Protein AF-Q6AIH4-F1 (afdb_monomer_lite)

Radius of gyration: 26.21 Å; chains: 1; bounding box: 29×84×71 Å

Secondary structure (DSSP, 8-state):
---------------HHHHHHHTHHHHHHHHHTT--HHHHHHHHHHTTS--S-HHHHHHHHHTTT-S-TT------------------------------PPPP-----------

Organism: Desulfotalea psychrophila (strain LSv54 / DSM 12343) (NCBI:txid177439)

pLDDT: mean 71.52, std 20.14, range [38.88, 96.38]

Sequence (115 aa):
MPIKVKNSKLKPRGTCRIELMAVKEEVFNLIEIGYSKKAIHEYLTEQKQISMSFTSFVTLIRNVDSPNPFSRKKKATKTTTKKDVATDSKNEGPIICSIPRKSTMQHSNTAYSND

F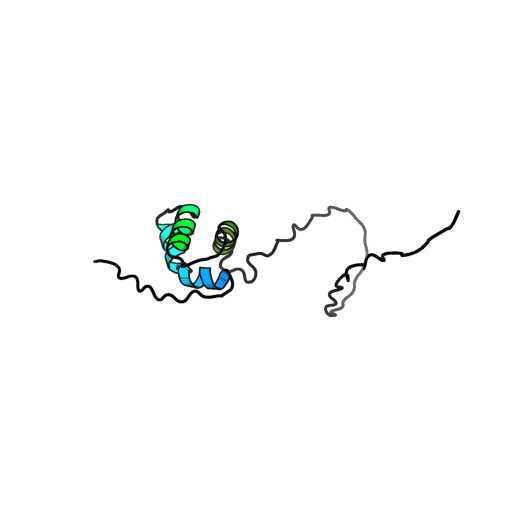oldseek 3Di:
DDDPPPPPPDLPPDPQLVLCVVCVVVLVVCVVVPDDLVVVVVVCVVSVSGDDDSVSSVLCVVQVVPPCSPDDPPPPPPPPDDDDDDDDDDDDDDDDPPDPDDDDPDDDDDDDDDD

Structure (mmCIF, N/CA/C/O backbone):
data_AF-Q6AIH4-F1
#
_entry.id   AF-Q6AIH4-F1
#
loop_
_atom_site.group_PDB
_atom_site.id
_atom_site.type_symbol
_atom_site.label_atom_id
_atom_site.label_alt_id
_atom_site.label_comp_id
_atom_site.label_asym_id
_atom_site.label_entity_id
_atom_site.label_seq_id
_atom_site.pdbx_PDB_ins_code
_atom_site.Cartn_x
_atom_site.Cartn_y
_atom_site.Cartn_z
_atom_site.occupancy
_atom_site.B_iso_or_equiv
_atom_site.auth_seq_id
_atom_site.auth_comp_id
_atom_site.auth_asym_id
_atom_site.auth_atom_id
_atom_site.pdbx_PDB_model_num
ATOM 1 N N . MET A 1 1 ? -0.865 -18.231 21.427 1.00 38.88 1 MET A N 1
ATOM 2 C CA . MET A 1 1 ? 0.532 -17.748 21.356 1.00 38.88 1 MET A CA 1
ATOM 3 C C . MET A 1 1 ? 0.517 -16.292 20.908 1.00 38.88 1 MET A C 1
ATOM 5 O O . MET A 1 1 ? -0.065 -16.040 19.861 1.00 38.88 1 MET A O 1
ATOM 9 N N . PRO A 1 2 ? 1.049 -15.327 21.677 1.00 46.03 2 PRO A N 1
ATOM 10 C CA . PRO A 1 2 ? 1.048 -13.929 21.255 1.00 46.03 2 PRO A CA 1
ATOM 11 C C . PRO A 1 2 ? 2.136 -13.687 20.201 1.00 46.03 2 PRO A C 1
ATOM 13 O O . PRO A 1 2 ? 3.313 -13.975 20.427 1.00 46.03 2 PRO A O 1
ATOM 16 N N . ILE A 1 3 ? 1.73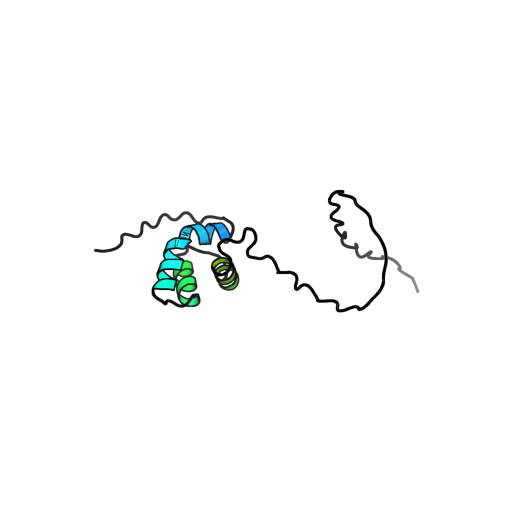2 -13.160 19.046 1.00 47.47 3 ILE A N 1
ATOM 17 C CA . ILE A 1 3 ? 2.630 -12.748 17.964 1.00 47.47 3 ILE A CA 1
ATOM 18 C C . ILE A 1 3 ? 3.421 -11.536 18.466 1.00 47.47 3 ILE A C 1
ATOM 20 O O . ILE A 1 3 ? 2.889 -10.442 18.646 1.00 47.47 3 ILE A O 1
ATOM 24 N N . LYS A 1 4 ? 4.704 -11.751 18.759 1.00 47.09 4 LYS A N 1
ATOM 25 C CA . LYS A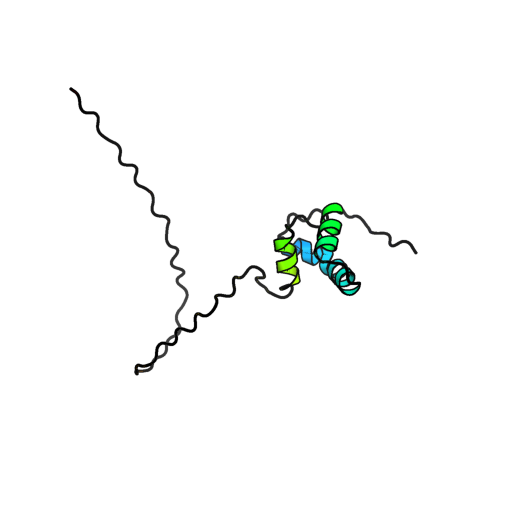 1 4 ? 5.621 -10.722 19.253 1.00 47.09 4 LYS A CA 1
ATOM 26 C C . LYS A 1 4 ? 6.095 -9.887 18.059 1.00 47.09 4 LYS A C 1
ATOM 28 O O . LYS A 1 4 ? 7.118 -10.197 17.450 1.00 47.09 4 LYS A O 1
ATOM 33 N N . VAL A 1 5 ? 5.326 -8.860 17.696 1.00 54.34 5 VAL A N 1
ATOM 34 C CA . VAL A 1 5 ? 5.677 -7.931 16.611 1.00 54.34 5 VAL A CA 1
ATOM 35 C C . VAL A 1 5 ? 6.891 -7.111 17.054 1.00 54.34 5 VAL A C 1
ATOM 37 O O . VAL A 1 5 ? 6.825 -6.294 17.974 1.00 54.34 5 VAL A O 1
ATOM 40 N N . LYS A 1 6 ? 8.050 -7.389 16.450 1.00 51.66 6 LYS A N 1
ATOM 41 C CA . LYS A 1 6 ? 9.293 -6.654 16.698 1.00 51.66 6 LYS A CA 1
ATOM 42 C C . LYS A 1 6 ? 9.171 -5.280 16.037 1.00 51.66 6 LYS A C 1
ATOM 44 O O . LYS A 1 6 ? 9.433 -5.133 14.851 1.00 51.66 6 LYS A O 1
ATOM 49 N N . ASN A 1 7 ? 8.787 -4.273 16.818 1.00 57.06 7 ASN A N 1
ATOM 50 C CA . ASN A 1 7 ? 8.777 -2.872 16.399 1.00 57.06 7 ASN A CA 1
ATOM 51 C C . ASN A 1 7 ? 10.211 -2.339 16.232 1.00 57.06 7 ASN A C 1
ATOM 53 O O . ASN A 1 7 ? 10.719 -1.603 17.081 1.00 57.06 7 ASN A O 1
ATOM 57 N N . SER A 1 8 ? 10.877 -2.680 15.130 1.00 52.28 8 SER A N 1
ATOM 58 C CA . SER A 1 8 ? 12.066 -1.958 14.676 1.00 52.28 8 SER A CA 1
ATOM 59 C C . SER A 1 8 ? 11.623 -0.684 13.953 1.00 52.28 8 SER A C 1
ATOM 61 O O . SER A 1 8 ? 11.324 -0.698 12.760 1.00 52.28 8 SER A O 1
ATOM 63 N N . LYS A 1 9 ? 11.562 0.427 14.700 1.00 58.41 9 LYS A N 1
ATOM 64 C CA . LYS A 1 9 ? 11.381 1.796 14.187 1.00 58.41 9 LYS A CA 1
ATOM 65 C C . LYS A 1 9 ? 12.552 2.186 13.276 1.00 58.41 9 LYS A C 1
ATOM 67 O O . LYS A 1 9 ? 13.470 2.882 13.698 1.00 58.41 9 LYS A O 1
ATOM 72 N N . LEU A 1 10 ? 12.502 1.797 12.013 1.00 49.56 10 LEU A N 1
ATOM 73 C CA . LEU A 1 10 ? 13.254 2.446 10.947 1.00 49.56 10 LEU A CA 1
ATOM 74 C C . LEU A 1 10 ? 12.218 2.957 9.966 1.00 49.56 10 LEU A C 1
ATOM 76 O O . LEU A 1 10 ? 11.686 2.191 9.178 1.00 49.56 10 LEU A O 1
ATOM 80 N N . LYS A 1 11 ? 11.894 4.251 10.070 1.00 54.03 11 LYS A N 1
ATOM 81 C CA . LYS A 1 11 ? 11.069 4.954 9.088 1.00 54.03 11 LYS A CA 1
ATOM 82 C C . LYS A 1 11 ? 11.884 4.962 7.794 1.00 54.03 11 LYS A C 1
ATOM 84 O O . LYS A 1 11 ? 12.838 5.745 7.726 1.00 54.03 11 LYS A O 1
ATOM 89 N N . PRO A 1 12 ? 11.597 4.117 6.790 1.00 52.94 12 PRO A N 1
ATOM 90 C CA . PRO A 1 12 ? 12.323 4.217 5.547 1.00 52.94 12 PRO A CA 1
ATOM 91 C C . PRO A 1 12 ? 11.861 5.548 4.961 1.00 52.94 12 PRO A C 1
ATOM 93 O O . PRO A 1 12 ? 10.699 5.690 4.595 1.00 52.94 12 PRO A O 1
ATOM 96 N N . ARG A 1 13 ? 12.740 6.553 4.860 1.00 54.50 13 ARG A N 1
ATOM 97 C CA . ARG A 1 13 ? 12.505 7.699 3.959 1.00 54.50 13 ARG A CA 1
ATOM 98 C C . ARG A 1 13 ? 12.663 7.233 2.503 1.00 54.50 13 ARG A C 1
ATOM 100 O O . ARG A 1 13 ? 13.413 7.814 1.727 1.00 54.50 13 ARG A O 1
ATOM 107 N N . GLY A 1 14 ? 12.033 6.108 2.180 1.00 63.19 14 GLY A N 1
ATOM 108 C CA . GLY A 1 14 ? 12.033 5.476 0.879 1.00 63.19 14 GLY A CA 1
ATOM 109 C C . GLY A 1 14 ? 10.850 5.964 0.060 1.00 63.19 14 GLY A C 1
ATOM 110 O O . GLY A 1 14 ? 9.936 6.622 0.553 1.00 63.19 14 GLY A O 1
ATOM 111 N N . THR A 1 15 ? 10.859 5.633 -1.223 1.00 82.12 15 THR A N 1
ATOM 112 C CA . THR A 1 15 ? 9.688 5.837 -2.073 1.00 82.12 15 THR A CA 1
ATOM 113 C C . THR A 1 15 ? 8.511 5.004 -1.550 1.00 82.12 15 THR A C 1
ATOM 115 O O . THR A 1 15 ? 8.705 3.963 -0.924 1.00 82.12 15 THR A O 1
ATOM 118 N N . CYS A 1 16 ? 7.274 5.413 -1.849 1.00 87.12 16 CYS A N 1
ATOM 119 C CA . CYS A 1 16 ? 6.056 4.676 -1.472 1.00 87.12 16 CYS A CA 1
ATOM 120 C C . CYS A 1 16 ? 6.085 3.184 -1.871 1.00 87.12 16 CYS A C 1
ATOM 122 O O . CYS A 1 16 ? 5.482 2.346 -1.211 1.00 87.12 16 CYS A O 1
ATOM 124 N N . ARG A 1 17 ? 6.836 2.820 -2.917 1.00 85.94 17 ARG A N 1
ATOM 125 C CA . ARG A 1 17 ? 7.067 1.422 -3.295 1.00 85.94 17 ARG A CA 1
ATOM 126 C C . ARG A 1 17 ? 7.838 0.646 -2.224 1.00 85.94 17 ARG A C 1
ATOM 128 O O . ARG A 1 17 ? 7.470 -0.484 -1.934 1.00 85.94 17 ARG A O 1
ATOM 135 N N . ILE A 1 18 ? 8.889 1.236 -1.657 1.00 88.12 18 ILE A N 1
ATOM 136 C CA . ILE A 1 18 ? 9.718 0.602 -0.621 1.00 88.12 18 ILE A CA 1
ATOM 137 C C . ILE A 1 18 ? 8.884 0.370 0.638 1.00 88.12 18 ILE A C 1
ATOM 139 O O . ILE A 1 18 ? 8.914 -0.728 1.186 1.00 88.12 18 ILE A O 1
ATOM 143 N N . GLU A 1 19 ? 8.091 1.367 1.045 1.00 89.25 19 GLU A N 1
ATOM 144 C CA . GLU A 1 19 ? 7.161 1.227 2.171 1.00 89.25 19 GLU A CA 1
ATOM 145 C C . GLU A 1 19 ? 6.186 0.060 1.953 1.00 89.25 19 GLU A C 1
ATOM 147 O O . GLU A 1 19 ? 6.038 -0.771 2.841 1.00 89.25 19 GLU A O 1
ATOM 152 N N . LEU A 1 20 ? 5.579 -0.070 0.762 1.00 89.44 20 LEU A N 1
ATOM 153 C CA . LEU A 1 20 ? 4.679 -1.196 0.485 1.00 89.44 20 LEU A CA 1
ATOM 154 C C . LEU A 1 20 ? 5.410 -2.545 0.471 1.00 89.44 20 LEU A C 1
ATOM 156 O O . LEU A 1 20 ? 4.852 -3.535 0.930 1.00 89.44 20 LEU A O 1
ATOM 160 N N . MET A 1 21 ? 6.634 -2.609 -0.059 1.00 90.06 21 MET A N 1
ATOM 161 C CA . MET A 1 21 ? 7.412 -3.854 -0.074 1.00 90.06 21 MET A CA 1
ATOM 162 C C . MET A 1 21 ? 7.746 -4.343 1.334 1.00 90.06 21 MET A C 1
ATOM 164 O O . MET A 1 21 ? 7.721 -5.548 1.560 1.00 90.06 21 MET A O 1
ATOM 168 N N . ALA A 1 22 ? 7.980 -3.429 2.279 1.00 90.25 22 ALA A N 1
ATOM 169 C CA . ALA A 1 22 ? 8.233 -3.780 3.674 1.00 90.25 22 ALA A CA 1
ATOM 170 C C . ALA A 1 22 ? 7.020 -4.432 4.362 1.00 90.25 22 ALA A C 1
ATOM 172 O O . ALA A 1 22 ? 7.202 -5.253 5.254 1.00 90.25 22 ALA A O 1
ATOM 173 N N . VAL A 1 23 ? 5.800 -4.093 3.932 1.00 91.62 23 VAL A N 1
ATOM 174 C CA . VAL A 1 23 ? 4.541 -4.561 4.543 1.00 91.62 23 VAL A CA 1
ATOM 175 C C . VAL A 1 23 ? 3.733 -5.476 3.618 1.00 91.62 23 VAL A C 1
ATOM 177 O O . VAL A 1 23 ? 2.556 -5.732 3.863 1.00 91.62 23 VAL A O 1
ATOM 180 N N . LYS A 1 24 ? 4.339 -5.952 2.520 1.00 91.69 24 LYS A N 1
ATOM 181 C CA . LYS A 1 24 ? 3.637 -6.655 1.436 1.00 91.69 24 LYS A CA 1
ATOM 182 C C . LYS A 1 24 ? 2.889 -7.875 1.968 1.00 91.69 24 LYS A C 1
ATOM 184 O O . LYS A 1 24 ? 1.688 -7.984 1.762 1.00 91.69 24 LYS A O 1
ATOM 189 N N . GLU A 1 25 ? 3.592 -8.768 2.653 1.00 92.81 25 GLU A N 1
ATOM 190 C CA . GLU A 1 25 ? 3.021 -10.017 3.167 1.00 92.81 25 GLU A CA 1
ATOM 191 C C . GLU A 1 25 ? 1.841 -9.754 4.106 1.00 92.81 25 GLU A C 1
ATOM 193 O O . GLU A 1 25 ? 0.766 -10.315 3.920 1.00 92.81 25 GLU A O 1
ATOM 198 N N . GLU A 1 26 ? 1.998 -8.822 5.048 1.00 93.00 26 GLU A N 1
ATOM 199 C CA . GLU A 1 26 ? 0.942 -8.448 5.990 1.00 93.00 26 GLU A CA 1
ATOM 200 C C . GLU A 1 26 ? -0.289 -7.873 5.277 1.00 93.00 26 GLU A C 1
ATOM 202 O O . GLU A 1 26 ? -1.417 -8.286 5.548 1.00 93.00 26 GLU A O 1
ATOM 207 N N . VAL A 1 27 ? -0.085 -6.979 4.304 1.00 93.88 27 VAL A N 1
ATOM 208 C CA . VAL A 1 27 ? -1.174 -6.412 3.496 1.00 93.88 27 VAL A CA 1
ATOM 209 C C . VAL A 1 27 ? -1.939 -7.503 2.751 1.00 93.88 27 VAL A C 1
ATOM 211 O O . VAL A 1 27 ? -3.170 -7.495 2.774 1.00 93.88 27 VAL A O 1
ATOM 214 N N . PHE A 1 28 ? -1.245 -8.423 2.077 1.00 93.94 28 PHE A N 1
ATOM 215 C CA . PHE A 1 28 ? -1.906 -9.474 1.300 1.00 93.94 28 PHE A CA 1
ATOM 216 C C . PHE A 1 28 ? -2.620 -10.489 2.198 1.00 93.94 28 PHE A C 1
ATOM 218 O O . PHE A 1 28 ? -3.749 -10.854 1.876 1.00 93.94 28 PHE A O 1
ATOM 225 N N . ASN A 1 29 ? -2.053 -10.829 3.357 1.00 95.31 29 ASN A N 1
ATOM 226 C CA . ASN A 1 29 ? -2.722 -11.672 4.350 1.00 95.31 29 ASN A CA 1
ATOM 227 C C . ASN A 1 29 ? -4.021 -11.024 4.855 1.00 95.31 29 ASN A C 1
ATOM 229 O O . ASN A 1 29 ? -5.067 -11.665 4.901 1.00 95.31 29 ASN A O 1
ATOM 233 N N . LEU A 1 30 ? -3.994 -9.730 5.192 1.00 93.62 30 LEU A N 1
ATOM 234 C CA . LEU A 1 30 ? -5.193 -9.013 5.640 1.00 93.62 30 LEU A CA 1
ATOM 235 C C . LEU A 1 30 ? -6.255 -8.907 4.535 1.00 93.62 30 LEU A C 1
ATOM 237 O O . LEU A 1 30 ? -7.452 -8.972 4.820 1.00 93.62 30 LEU A O 1
ATOM 241 N N . ILE A 1 31 ? -5.839 -8.771 3.273 1.00 94.31 31 ILE A N 1
ATOM 242 C CA . ILE A 1 31 ? -6.758 -8.805 2.127 1.00 94.31 31 ILE A CA 1
ATOM 243 C C . ILE A 1 31 ? -7.401 -10.188 1.989 1.00 94.31 31 ILE A C 1
ATOM 245 O O . ILE A 1 31 ? -8.606 -10.261 1.756 1.00 94.31 31 ILE A O 1
ATOM 249 N N . GLU A 1 32 ? -6.629 -11.264 2.142 1.00 94.75 32 GLU A N 1
ATOM 250 C CA . GLU A 1 32 ? -7.121 -12.644 2.050 1.00 94.75 32 GLU A CA 1
ATOM 251 C C . GLU A 1 32 ? -8.129 -12.973 3.160 1.00 94.75 32 GLU A C 1
ATOM 253 O O . GLU A 1 32 ? -9.149 -13.608 2.902 1.00 94.75 32 GLU A O 1
ATOM 258 N N . ILE A 1 33 ? -7.913 -12.439 4.366 1.00 95.19 33 ILE A N 1
ATOM 259 C CA . ILE A 1 33 ? -8.861 -12.537 5.490 1.00 95.19 33 ILE A CA 1
ATOM 260 C C . ILE A 1 33 ? -10.164 -11.749 5.219 1.00 95.19 33 ILE A C 1
ATOM 262 O O . ILE A 1 33 ? -11.179 -11.971 5.877 1.00 95.19 33 ILE A O 1
ATOM 266 N N . GLY A 1 34 ? -10.171 -10.849 4.232 1.00 95.81 34 GLY A N 1
ATOM 267 C CA . GLY A 1 34 ? -11.355 -10.094 3.813 1.00 95.81 34 GLY A CA 1
ATOM 268 C C . GLY A 1 34 ? -11.440 -8.676 4.378 1.00 95.81 34 GLY A C 1
ATOM 269 O O . GLY A 1 34 ? -12.488 -8.033 4.271 1.00 95.81 34 GLY A O 1
ATOM 270 N N . TYR A 1 35 ? -10.358 -8.142 4.954 1.00 96.06 35 TYR A N 1
ATOM 271 C CA . TYR A 1 35 ? -10.349 -6.752 5.404 1.00 96.06 35 TYR A CA 1
ATOM 272 C C . TYR A 1 35 ? -10.413 -5.775 4.226 1.00 96.06 35 TYR A C 1
ATOM 274 O O . TYR A 1 35 ? -9.814 -5.960 3.163 1.00 96.06 35 TYR A O 1
ATOM 282 N N . SER A 1 36 ? -11.123 -4.664 4.432 1.00 95.88 36 SER A N 1
ATOM 283 C CA . SER A 1 36 ? -11.182 -3.603 3.430 1.00 95.88 36 SER A CA 1
ATOM 284 C C . SER A 1 36 ? -9.824 -2.908 3.291 1.00 95.88 36 SER A C 1
ATOM 286 O O . SER A 1 36 ? -9.131 -2.644 4.271 1.00 95.88 36 SER A O 1
ATOM 288 N N . LYS A 1 37 ? -9.467 -2.509 2.065 1.00 95.12 37 LYS A N 1
ATOM 289 C CA . LYS A 1 37 ? -8.217 -1.771 1.794 1.00 95.12 37 LYS A CA 1
ATOM 290 C C . LYS A 1 37 ? -8.101 -0.479 2.610 1.00 95.12 37 LYS A C 1
ATOM 292 O O . LYS A 1 37 ? -6.992 -0.052 2.901 1.00 95.12 37 LYS A O 1
ATOM 297 N N . LYS A 1 38 ? -9.236 0.142 2.954 1.00 95.81 38 LYS A N 1
ATOM 298 C CA . LYS A 1 38 ? -9.288 1.337 3.803 1.00 95.81 38 LYS A CA 1
ATOM 299 C C . LYS A 1 38 ? -8.877 1.008 5.239 1.00 95.81 38 LYS A C 1
ATOM 301 O O . LYS A 1 38 ? -7.971 1.651 5.746 1.00 95.81 38 LYS A O 1
ATOM 306 N N . ALA A 1 39 ? -9.463 -0.036 5.829 1.00 95.69 39 ALA A N 1
ATOM 307 C CA . ALA A 1 39 ? -9.117 -0.480 7.180 1.0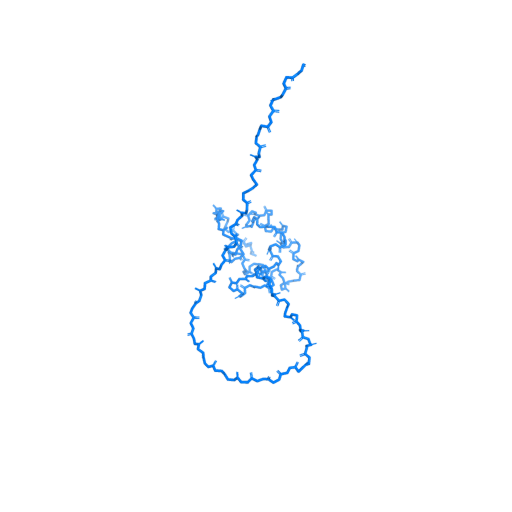0 95.69 39 ALA A CA 1
ATOM 308 C C . ALA A 1 39 ? -7.639 -0.886 7.290 1.00 95.69 39 ALA A C 1
ATOM 310 O O . ALA A 1 39 ? -6.965 -0.520 8.246 1.00 95.69 39 ALA A O 1
ATOM 311 N N . ILE A 1 40 ? -7.111 -1.581 6.277 1.00 95.88 40 ILE A N 1
ATOM 312 C CA . ILE A 1 40 ? -5.691 -1.962 6.232 1.00 95.88 40 ILE A CA 1
ATOM 313 C C . ILE A 1 40 ? -4.793 -0.716 6.162 1.00 95.88 40 ILE A C 1
ATOM 315 O O . ILE A 1 40 ? -3.781 -0.640 6.852 1.00 95.88 40 ILE A O 1
ATOM 319 N N . HIS A 1 41 ? -5.153 0.275 5.340 1.00 96.38 41 HIS A N 1
ATOM 320 C CA . HIS A 1 41 ? -4.390 1.522 5.221 1.00 96.38 41 HIS A CA 1
ATOM 321 C C . HIS A 1 41 ? -4.379 2.328 6.525 1.00 96.38 41 HIS A C 1
ATOM 323 O O . HIS A 1 41 ? -3.313 2.781 6.943 1.00 96.38 41 HIS A O 1
ATOM 329 N N . GLU A 1 42 ? -5.535 2.477 7.172 1.00 95.75 42 GLU A N 1
ATOM 330 C CA . GLU A 1 42 ? -5.662 3.151 8.470 1.00 95.75 42 GLU A CA 1
ATOM 331 C C . GLU A 1 42 ? -4.811 2.443 9.530 1.00 95.75 42 GLU A C 1
ATOM 333 O O . GLU A 1 42 ? -3.953 3.080 10.141 1.00 95.75 42 GLU A O 1
ATOM 338 N N . TYR A 1 43 ? -4.931 1.115 9.635 1.00 94.94 43 TYR A N 1
ATOM 339 C CA . TYR A 1 43 ? -4.127 0.297 10.543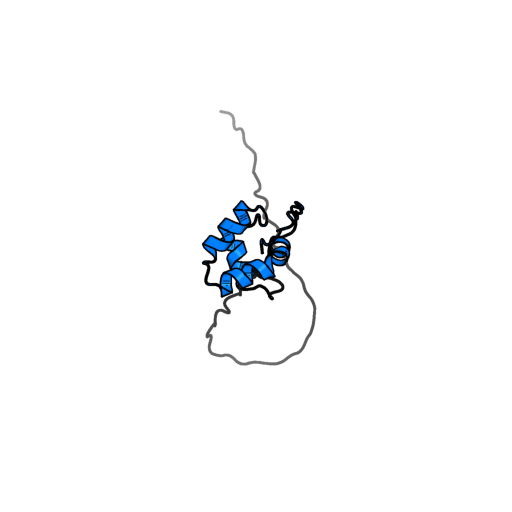 1.00 94.94 43 TYR A CA 1
ATOM 340 C C . TYR A 1 43 ? -2.617 0.513 10.349 1.00 94.94 43 TYR A C 1
ATOM 342 O O . TYR A 1 43 ? -1.899 0.843 11.293 1.00 94.94 43 TYR A O 1
ATOM 350 N N . LEU A 1 44 ? -2.115 0.405 9.115 1.00 93.12 44 LEU A N 1
ATOM 351 C CA . LEU A 1 44 ? -0.683 0.566 8.832 1.00 93.12 44 LEU A CA 1
ATOM 352 C C . LEU A 1 44 ? -0.182 2.002 9.059 1.00 93.12 44 LEU A C 1
ATOM 354 O O . LEU A 1 44 ? 0.987 2.208 9.406 1.00 93.12 44 LEU A O 1
ATOM 358 N N . THR A 1 45 ? -1.055 2.994 8.871 1.00 93.06 45 THR A N 1
ATOM 359 C CA . THR A 1 45 ? -0.754 4.411 9.124 1.00 93.06 45 THR A CA 1
ATOM 360 C C . THR A 1 45 ? -0.667 4.689 10.626 1.00 93.06 45 THR A C 1
ATOM 362 O O . THR A 1 45 ? 0.276 5.345 11.076 1.00 93.06 45 THR A O 1
ATOM 365 N N . GLU A 1 46 ? -1.588 4.140 11.422 1.00 93.12 46 GLU A N 1
ATOM 366 C CA . GLU A 1 46 ? -1.579 4.240 12.889 1.00 93.12 46 GLU A CA 1
ATOM 367 C C . GLU A 1 46 ? -0.338 3.580 13.497 1.00 93.12 46 GLU A C 1
ATOM 369 O O . GLU A 1 46 ? 0.314 4.155 14.375 1.00 93.12 46 GLU A O 1
ATOM 374 N N . GLN A 1 47 ? 0.061 2.423 12.961 1.00 90.31 47 GLN A N 1
ATOM 375 C CA . GLN A 1 47 ? 1.302 1.742 13.340 1.00 90.31 47 GLN A CA 1
ATOM 376 C C . GLN A 1 47 ? 2.569 2.452 12.824 1.00 90.31 47 GLN A C 1
ATOM 378 O O . GLN A 1 47 ? 3.686 2.030 13.130 1.00 90.31 47 GLN A O 1
ATOM 383 N N . LYS A 1 48 ? 2.424 3.549 12.065 1.00 89.62 48 LYS A N 1
ATOM 384 C CA . LYS A 1 48 ? 3.515 4.323 11.444 1.00 89.62 48 LYS A CA 1
ATOM 385 C C . LYS A 1 48 ? 4.409 3.484 10.523 1.00 89.62 48 LYS A C 1
ATOM 387 O O . LYS A 1 48 ? 5.582 3.821 10.346 1.00 89.62 48 LYS A O 1
ATOM 392 N N . GLN A 1 49 ? 3.868 2.412 9.945 1.00 88.44 49 GLN A N 1
ATOM 393 C CA . GLN A 1 49 ? 4.592 1.556 9.006 1.00 88.44 49 GLN A CA 1
ATOM 394 C C . GLN A 1 49 ? 4.616 2.151 7.593 1.00 88.44 49 GLN A C 1
ATOM 396 O O . GLN A 1 49 ? 5.605 2.010 6.878 1.00 88.44 49 GLN A O 1
ATOM 401 N N . ILE A 1 50 ? 3.550 2.860 7.213 1.00 90.62 50 ILE A N 1
ATOM 402 C CA . ILE A 1 50 ? 3.453 3.576 5.938 1.00 90.62 50 ILE A CA 1
ATOM 403 C C . ILE A 1 50 ? 3.195 5.062 6.175 1.00 90.62 50 ILE A C 1
ATOM 405 O O . ILE A 1 50 ? 2.588 5.457 7.173 1.00 90.62 50 ILE A O 1
ATOM 409 N N . SER A 1 51 ? 3.655 5.896 5.246 1.00 91.38 51 SER A N 1
ATOM 410 C CA . SER A 1 51 ? 3.369 7.336 5.232 1.00 91.38 51 SER A CA 1
ATOM 411 C C . SER A 1 51 ? 2.636 7.791 3.969 1.00 91.38 51 SER A C 1
ATOM 413 O O . SER A 1 51 ? 2.175 8.931 3.884 1.00 91.38 51 SER A O 1
ATOM 415 N N . MET A 1 52 ? 2.504 6.899 2.984 1.00 91.75 52 MET A N 1
ATOM 416 C CA . MET A 1 52 ? 1.821 7.187 1.729 1.00 91.75 52 MET A CA 1
ATOM 417 C C . MET A 1 52 ? 0.309 7.417 1.893 1.00 91.75 52 MET A C 1
ATOM 419 O O . MET A 1 52 ? -0.361 6.830 2.744 1.00 91.75 52 MET A O 1
ATOM 423 N N . SER A 1 53 ? -0.253 8.224 0.992 1.00 94.25 53 SER A N 1
ATOM 424 C CA . SER A 1 53 ? -1.698 8.443 0.915 1.00 94.25 53 SER A CA 1
ATOM 425 C C . SER A 1 53 ? -2.457 7.178 0.502 1.00 94.25 53 SER A C 1
ATOM 427 O O . SER A 1 53 ? -1.931 6.316 -0.211 1.00 94.25 53 SER A O 1
ATOM 429 N N . PHE A 1 54 ? -3.736 7.109 0.880 1.00 94.94 54 PHE A N 1
ATOM 430 C CA . PHE A 1 54 ? -4.625 5.999 0.528 1.00 94.94 54 PHE A CA 1
ATOM 431 C C . PHE A 1 54 ? -4.675 5.736 -0.988 1.00 94.94 54 PHE A C 1
ATOM 433 O O . PHE A 1 54 ? -4.594 4.594 -1.437 1.00 94.94 54 PHE A O 1
ATOM 440 N N . THR A 1 55 ? -4.738 6.789 -1.807 1.00 93.88 55 THR A N 1
ATOM 441 C CA . THR A 1 55 ? -4.764 6.664 -3.273 1.00 93.88 55 THR A CA 1
ATOM 442 C C . THR A 1 55 ? -3.502 5.993 -3.817 1.00 93.88 55 THR A C 1
ATOM 444 O O . THR A 1 55 ? -3.584 5.127 -4.695 1.00 93.88 55 THR A O 1
ATOM 447 N N . SER A 1 56 ? -2.334 6.359 -3.284 1.00 91.94 56 SER A N 1
ATOM 448 C CA . SER A 1 56 ? -1.055 5.756 -3.665 1.00 91.94 56 SER A CA 1
ATOM 449 C C . SER A 1 56 ? -0.983 4.296 -3.237 1.00 91.94 56 SER A C 1
ATOM 451 O O . SER A 1 56 ? -0.621 3.442 -4.045 1.00 91.94 56 SER A O 1
ATOM 453 N N . PHE A 1 57 ? -1.419 3.999 -2.013 1.00 94.12 57 PHE A N 1
ATOM 454 C CA . PHE A 1 57 ? -1.507 2.643 -1.476 1.00 94.12 57 PHE A CA 1
ATOM 455 C C . PHE A 1 57 ? -2.362 1.727 -2.363 1.00 94.12 57 PHE A C 1
ATOM 457 O O . PHE A 1 57 ? -1.901 0.681 -2.821 1.00 94.12 57 PHE A O 1
ATOM 464 N N . VAL A 1 58 ? -3.580 2.156 -2.709 1.00 94.19 58 VAL A N 1
ATOM 465 C CA . VAL A 1 58 ? -4.478 1.385 -3.586 1.00 94.19 58 VAL A CA 1
ATOM 466 C C . VAL A 1 58 ? -3.880 1.194 -4.981 1.00 94.19 58 VAL A C 1
ATOM 468 O O . VAL A 1 58 ? -4.015 0.118 -5.568 1.00 94.19 58 VAL A O 1
ATOM 471 N N . THR A 1 59 ? -3.223 2.220 -5.524 1.00 92.69 59 THR A N 1
ATOM 472 C CA . THR A 1 59 ? -2.587 2.152 -6.849 1.00 92.69 59 THR A CA 1
ATOM 473 C C . THR A 1 59 ? -1.451 1.135 -6.875 1.00 92.69 59 THR A C 1
ATOM 475 O O . THR A 1 59 ? -1.351 0.359 -7.829 1.00 92.69 59 THR A O 1
ATOM 478 N N . LEU A 1 60 ? -0.636 1.108 -5.820 1.00 92.31 60 LEU A N 1
ATOM 479 C CA . LEU A 1 60 ? 0.472 0.174 -5.689 1.00 92.31 60 LEU A CA 1
ATOM 480 C C . LEU A 1 60 ? -0.011 -1.265 -5.493 1.00 92.31 60 LEU A C 1
ATOM 482 O O . LEU A 1 60 ? 0.480 -2.147 -6.185 1.00 92.31 60 LEU A O 1
ATOM 486 N N . ILE A 1 61 ? -1.022 -1.505 -4.650 1.00 92.06 61 ILE A N 1
ATOM 487 C CA . ILE A 1 61 ? -1.605 -2.850 -4.476 1.00 92.06 61 ILE A CA 1
ATOM 488 C C . ILE A 1 61 ? -2.148 -3.396 -5.798 1.00 92.06 61 ILE A C 1
ATOM 490 O O . ILE A 1 61 ? -1.968 -4.568 -6.109 1.00 92.06 61 ILE A O 1
ATOM 494 N N . ARG A 1 62 ? -2.812 -2.551 -6.597 1.00 89.94 62 ARG A N 1
ATOM 495 C CA . AR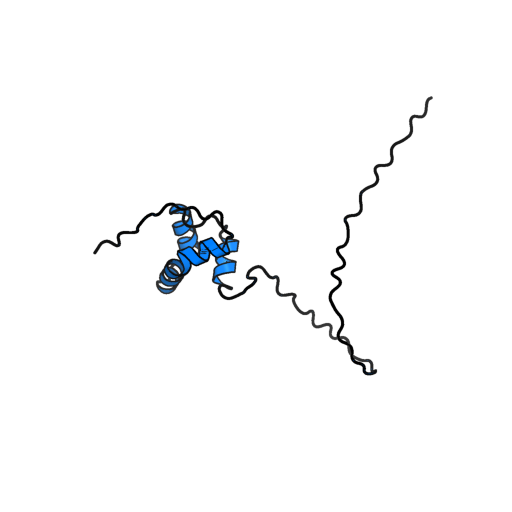G A 1 62 ? -3.367 -2.957 -7.899 1.00 89.94 62 ARG A CA 1
ATOM 496 C C . ARG A 1 62 ? -2.297 -3.281 -8.943 1.00 89.94 62 ARG A C 1
ATOM 498 O O . ARG A 1 62 ? -2.596 -4.001 -9.886 1.00 89.94 62 ARG A O 1
ATOM 505 N N . ASN A 1 63 ? -1.099 -2.716 -8.814 1.00 88.81 63 ASN A N 1
ATOM 506 C CA . ASN A 1 63 ? -0.035 -2.807 -9.814 1.00 88.81 63 ASN A CA 1
ATOM 507 C C . ASN A 1 63 ? 1.296 -3.213 -9.167 1.00 88.81 63 ASN A C 1
ATOM 509 O O . ASN A 1 63 ? 2.332 -2.629 -9.486 1.00 88.81 63 ASN A O 1
ATOM 513 N N . VAL A 1 64 ? 1.266 -4.178 -8.244 1.00 85.06 64 VAL A N 1
ATOM 514 C CA . VAL A 1 64 ? 2.418 -4.501 -7.385 1.00 85.06 64 VAL A CA 1
ATOM 515 C C . VAL A 1 64 ? 3.644 -4.943 -8.192 1.00 85.06 64 VAL A C 1
ATOM 517 O O . VAL A 1 64 ? 4.767 -4.563 -7.863 1.00 85.06 64 VAL A O 1
ATOM 520 N N . ASP A 1 65 ? 3.418 -5.658 -9.295 1.00 84.31 65 ASP A N 1
ATOM 521 C CA . ASP A 1 65 ? 4.478 -6.181 -10.165 1.00 84.31 65 ASP A CA 1
ATOM 522 C C . ASP A 1 65 ? 4.888 -5.192 -11.266 1.00 84.31 65 ASP A C 1
ATOM 524 O O . ASP A 1 65 ? 5.865 -5.407 -11.982 1.00 84.31 65 ASP A O 1
ATOM 528 N N . SER A 1 66 ? 4.173 -4.069 -11.408 1.00 84.06 66 SER A N 1
ATOM 529 C CA . SER A 1 66 ? 4.502 -3.079 -12.429 1.00 84.06 66 SER A CA 1
ATOM 530 C C . SER A 1 66 ? 5.807 -2.354 -12.074 1.00 84.06 66 SER A C 1
ATOM 532 O O . SER A 1 66 ? 5.960 -1.836 -10.959 1.00 84.06 66 SER A O 1
ATOM 534 N N . PRO A 1 67 ? 6.756 -2.217 -13.018 1.00 80.31 67 PRO A N 1
ATOM 535 C CA . PRO A 1 67 ? 7.933 -1.382 -12.802 1.00 80.31 67 PRO A CA 1
ATOM 536 C C . PRO A 1 67 ? 7.538 0.089 -12.596 1.00 80.31 67 PRO A C 1
ATOM 538 O O . PRO A 1 67 ? 8.180 0.787 -11.815 1.00 80.31 67 PRO A O 1
ATOM 541 N N . ASN A 1 68 ? 6.436 0.539 -13.207 1.00 81.31 68 ASN A N 1
ATOM 542 C CA . ASN A 1 68 ? 5.918 1.894 -13.046 1.00 81.31 68 ASN A CA 1
ATOM 543 C C . ASN A 1 68 ? 4.403 1.881 -12.729 1.00 81.31 68 ASN A C 1
ATOM 545 O O . ASN A 1 68 ? 3.570 1.982 -13.639 1.00 81.31 68 ASN A O 1
ATOM 549 N N . PRO A 1 69 ? 4.030 1.760 -11.439 1.00 78.75 69 PRO A N 1
ATOM 550 C CA . PRO A 1 69 ? 2.642 1.594 -10.992 1.00 78.75 69 PRO A CA 1
ATOM 551 C C . PRO A 1 69 ? 1.787 2.862 -11.140 1.00 78.75 69 PRO A C 1
ATOM 553 O O . PRO A 1 69 ? 0.563 2.776 -11.155 1.00 78.75 69 PRO A O 1
ATOM 556 N N . PHE A 1 70 ? 2.417 4.028 -11.301 1.00 81.12 70 PHE A N 1
ATOM 557 C CA . PHE A 1 70 ? 1.737 5.310 -11.517 1.00 81.12 70 PHE A CA 1
ATOM 558 C C . PHE A 1 70 ? 1.672 5.709 -12.998 1.00 81.12 70 PHE A C 1
ATOM 560 O O . PHE A 1 70 ? 1.209 6.804 -13.330 1.00 81.12 70 PHE A O 1
ATOM 567 N N . SER A 1 71 ? 2.121 4.836 -13.907 1.00 81.50 71 SER A N 1
ATOM 568 C CA . SER A 1 71 ? 2.013 5.081 -15.345 1.00 81.50 71 SER A CA 1
ATOM 569 C C . SER A 1 71 ? 0.557 5.261 -15.738 1.00 81.50 71 SER A C 1
ATOM 571 O O . SER A 1 71 ? -0.258 4.342 -15.628 1.00 81.50 71 SER A O 1
ATOM 573 N N . ARG A 1 72 ? 0.226 6.422 -16.298 1.00 72.50 72 ARG A N 1
ATOM 574 C CA . ARG A 1 72 ? -1.027 6.579 -17.032 1.00 72.50 72 ARG A CA 1
ATOM 575 C C . ARG A 1 72 ? -0.930 5.709 -18.283 1.00 72.50 72 ARG A C 1
ATOM 577 O O . ARG A 1 72 ? -0.162 6.034 -19.187 1.00 72.50 72 ARG A O 1
ATOM 584 N N . LYS A 1 73 ? -1.693 4.609 -18.348 1.00 67.75 73 LYS A N 1
ATOM 585 C CA . LYS A 1 73 ? -1.909 3.894 -19.615 1.00 67.75 73 LYS A CA 1
ATOM 586 C C . LYS A 1 73 ? -2.464 4.926 -20.596 1.00 67.75 73 LYS A C 1
ATOM 588 O O . LYS A 1 73 ? -3.577 5.415 -20.399 1.00 67.75 73 LYS A O 1
ATOM 593 N N . LYS A 1 74 ? -1.674 5.318 -21.602 1.00 62.53 74 LYS A N 1
ATOM 594 C CA . LYS A 1 74 ? -2.164 6.171 -22.687 1.00 62.53 74 LYS A CA 1
ATOM 595 C C . LYS A 1 74 ? -3.316 5.394 -23.316 1.00 62.53 74 LYS A C 1
ATOM 597 O O . LYS A 1 74 ? -3.090 4.315 -23.857 1.00 62.53 74 LYS A O 1
ATOM 602 N N . LYS A 1 75 ? -4.554 5.873 -23.163 1.00 59.38 75 LYS A N 1
ATOM 603 C CA . LYS A 1 75 ? -5.683 5.308 -23.902 1.00 59.38 75 LYS A CA 1
ATOM 604 C C . LYS A 1 75 ? -5.315 5.484 -25.369 1.00 59.38 75 LYS A C 1
ATOM 606 O O . LYS A 1 75 ? -5.197 6.618 -25.820 1.00 59.38 75 LYS A O 1
ATOM 611 N N . ALA A 1 76 ? -5.034 4.387 -26.066 1.00 58.47 76 ALA A N 1
ATOM 612 C CA . ALA A 1 76 ? -4.863 4.421 -27.505 1.00 58.47 76 ALA A CA 1
ATOM 613 C C . ALA A 1 76 ? -6.207 4.874 -28.074 1.00 58.47 76 ALA A C 1
ATOM 615 O O . ALA A 1 76 ? -7.171 4.108 -28.102 1.00 58.47 76 ALA A O 1
ATOM 616 N N . THR A 1 77 ? -6.306 6.155 -28.414 1.00 50.00 77 THR A N 1
ATOM 617 C CA . THR A 1 77 ? -7.423 6.679 -29.183 1.00 50.00 77 THR A CA 1
ATOM 618 C C . THR A 1 77 ? -7.426 5.881 -30.478 1.00 50.00 77 THR A C 1
ATOM 620 O O . THR A 1 77 ? -6.495 5.991 -31.269 1.00 50.00 77 THR A O 1
ATOM 623 N N . LYS A 1 78 ? -8.418 5.004 -30.662 1.00 50.75 78 LYS A N 1
ATOM 624 C CA . LYS A 1 78 ? -8.668 4.375 -31.958 1.00 50.75 78 LYS A CA 1
ATOM 625 C C . LYS A 1 78 ? -9.122 5.489 -32.897 1.00 50.75 78 LYS A C 1
ATOM 627 O O . LYS A 1 78 ? -10.311 5.787 -32.979 1.00 50.75 78 LYS A O 1
ATOM 632 N N . THR A 1 79 ? -8.178 6.156 -33.547 1.00 47.78 79 THR A N 1
ATOM 633 C CA . THR A 1 79 ? -8.457 7.010 -34.698 1.00 47.78 79 THR A CA 1
ATOM 634 C C . THR A 1 79 ? -8.861 6.082 -35.833 1.00 47.78 79 THR A C 1
ATOM 636 O O . THR A 1 79 ? -8.035 5.494 -36.522 1.00 47.78 79 THR A O 1
ATOM 639 N N . THR A 1 80 ? -10.167 5.874 -35.964 1.00 49.28 80 THR A N 1
ATOM 640 C CA . THR A 1 80 ? -10.772 5.266 -37.145 1.00 49.28 80 THR A CA 1
ATOM 641 C C . THR A 1 80 ? -10.727 6.309 -38.260 1.00 49.28 80 THR A C 1
ATOM 643 O O . THR A 1 80 ? -11.679 7.059 -38.449 1.00 49.28 80 THR A O 1
ATOM 646 N N . THR A 1 81 ? -9.613 6.391 -38.981 1.00 45.94 81 THR A N 1
ATOM 647 C CA . THR A 1 81 ? -9.534 7.104 -40.263 1.00 45.94 81 THR A CA 1
ATOM 648 C C . THR A 1 81 ? -9.296 6.070 -41.356 1.00 45.94 81 THR A C 1
ATOM 650 O O . THR A 1 81 ? -8.283 5.378 -41.390 1.00 45.94 81 THR A O 1
ATOM 653 N N . LYS A 1 82 ? -10.323 5.895 -42.190 1.00 48.31 82 LYS A N 1
ATOM 654 C CA . LYS A 1 82 ? -10.336 5.038 -43.378 1.00 48.31 82 LYS A CA 1
ATOM 655 C C . LYS A 1 82 ? -9.476 5.683 -44.477 1.00 48.31 82 LYS A C 1
ATOM 657 O O . LYS A 1 82 ? -9.736 6.846 -44.746 1.00 48.31 82 LYS A O 1
ATOM 662 N N . LYS A 1 83 ? -8.627 4.871 -45.139 1.00 46.50 83 LYS A N 1
ATOM 663 C CA . LYS A 1 83 ? -7.890 5.099 -46.415 1.00 46.50 83 LYS A CA 1
ATOM 664 C C . LYS A 1 83 ? -6.936 6.319 -46.377 1.00 46.50 83 LYS A C 1
ATOM 666 O O . LYS A 1 83 ? -7.275 7.351 -45.836 1.00 46.50 83 LYS A O 1
ATOM 671 N N . ASP A 1 84 ? -5.664 6.218 -46.754 1.00 42.34 84 ASP A N 1
ATOM 672 C CA . ASP A 1 84 ? -5.172 5.897 -48.092 1.00 42.34 84 ASP A CA 1
ATOM 673 C C . ASP A 1 84 ? -3.794 5.200 -48.100 1.00 42.34 84 ASP A C 1
ATOM 675 O O . ASP A 1 84 ? -3.059 5.147 -47.117 1.00 42.34 84 ASP A O 1
ATOM 679 N N . VAL A 1 85 ? -3.512 4.627 -49.265 1.00 45.53 85 VAL A N 1
ATOM 680 C CA . VAL A 1 85 ? -2.330 3.887 -49.724 1.00 45.53 85 VAL A CA 1
ATOM 681 C C . VAL A 1 85 ? -1.034 4.714 -49.659 1.00 45.53 85 VAL A C 1
ATOM 683 O O . VAL A 1 85 ? -1.042 5.852 -50.108 1.00 45.53 85 VAL A O 1
ATOM 686 N N . ALA A 1 86 ? 0.079 4.109 -49.202 1.00 42.12 86 ALA A N 1
ATOM 687 C CA . ALA A 1 86 ? 1.354 3.965 -49.943 1.00 42.12 86 ALA A CA 1
ATOM 688 C C . ALA A 1 86 ? 2.598 3.751 -49.038 1.00 42.12 86 ALA A C 1
ATOM 690 O O . ALA A 1 86 ? 2.910 4.567 -48.179 1.00 42.12 86 ALA A O 1
ATOM 691 N N . THR A 1 87 ? 3.322 2.665 -49.352 1.00 41.34 87 THR A N 1
ATOM 692 C CA . THR A 1 87 ? 4.796 2.482 -49.399 1.00 41.34 87 THR A CA 1
ATOM 693 C C . THR A 1 87 ? 5.677 2.548 -48.138 1.00 41.34 87 THR A C 1
ATOM 695 O O . THR A 1 87 ? 5.904 3.602 -47.560 1.00 41.34 87 THR A O 1
ATOM 698 N N . ASP A 1 88 ? 6.240 1.371 -47.824 1.00 45.12 88 ASP A N 1
ATOM 699 C CA . ASP A 1 88 ? 7.661 1.039 -47.577 1.00 45.12 88 ASP A CA 1
ATOM 700 C C . ASP A 1 88 ? 8.620 2.128 -47.054 1.00 45.12 88 ASP A C 1
ATOM 702 O O . ASP A 1 88 ? 8.884 3.114 -47.735 1.00 45.12 88 ASP A O 1
ATOM 706 N N . SER A 1 89 ? 9.276 1.866 -45.915 1.00 42.00 89 SER A N 1
ATOM 707 C CA . SER A 1 89 ? 10.738 1.662 -45.851 1.00 42.00 89 SER A CA 1
ATOM 708 C C . SER A 1 89 ? 11.267 1.735 -44.408 1.00 42.00 89 SER A C 1
ATOM 710 O O . SER A 1 89 ? 10.773 2.467 -43.551 1.00 42.00 89 SER A O 1
ATOM 712 N N . LYS A 1 90 ? 12.300 0.929 -44.169 1.00 50.00 90 LYS A N 1
ATOM 713 C CA . LYS A 1 90 ? 13.108 0.755 -42.955 1.00 50.00 90 LYS A CA 1
ATOM 714 C C . LYS A 1 90 ? 13.628 2.091 -42.400 1.00 50.00 90 LYS A C 1
ATOM 716 O O . LYS A 1 90 ? 13.989 2.959 -43.185 1.00 50.00 90 LYS A O 1
ATOM 721 N N . ASN A 1 91 ? 13.782 2.202 -41.076 1.00 43.78 91 ASN A N 1
ATOM 722 C CA . ASN A 1 91 ? 15.059 2.542 -40.421 1.00 43.78 91 ASN A CA 1
ATOM 723 C C . ASN A 1 91 ? 14.908 2.667 -38.898 1.00 43.78 91 ASN A C 1
ATOM 725 O O . ASN A 1 91 ? 14.048 3.380 -38.385 1.00 43.78 91 ASN A O 1
ATOM 729 N N . GLU A 1 92 ? 15.800 1.978 -38.192 1.00 51.72 92 GLU A N 1
ATOM 730 C CA . GLU A 1 92 ? 16.107 2.222 -36.790 1.00 51.72 92 GLU A CA 1
ATOM 731 C C . GLU A 1 92 ? 16.859 3.554 -36.629 1.00 51.72 92 GLU A C 1
ATOM 733 O O . GLU A 1 92 ? 17.701 3.903 -37.454 1.00 51.72 92 GLU A O 1
ATOM 738 N N . GLY A 1 93 ? 16.583 4.288 -35.548 1.00 48.94 93 GLY A N 1
ATOM 739 C CA . GLY A 1 93 ? 17.348 5.473 -35.149 1.00 48.94 93 GLY A CA 1
ATOM 740 C C . GLY A 1 93 ? 16.801 6.121 -33.865 1.00 48.94 93 GLY A C 1
ATOM 741 O O . GLY A 1 93 ? 15.591 6.065 -33.638 1.00 48.94 93 GLY A O 1
ATOM 742 N N . PRO A 1 94 ? 17.650 6.690 -32.982 1.00 53.22 94 PRO A N 1
ATOM 743 C CA . PRO A 1 94 ? 17.344 6.823 -31.558 1.00 53.22 94 PRO A CA 1
ATOM 744 C C . PRO A 1 94 ? 16.721 8.166 -31.133 1.00 53.22 94 PRO A C 1
ATOM 746 O O . PRO A 1 94 ? 16.965 9.221 -31.706 1.00 53.22 94 PRO A O 1
ATOM 749 N N . ILE A 1 95 ? 15.945 8.064 -30.049 1.00 55.53 95 ILE A N 1
ATOM 750 C CA . ILE A 1 95 ? 15.629 9.027 -28.975 1.00 55.53 95 ILE A CA 1
ATOM 751 C C . ILE A 1 95 ? 16.108 10.481 -29.183 1.00 55.53 95 ILE A C 1
ATOM 753 O O . ILE A 1 95 ? 17.266 10.800 -28.929 1.00 55.53 95 ILE A O 1
ATOM 757 N N . ILE A 1 96 ? 15.161 11.400 -29.417 1.00 46.22 96 ILE A N 1
ATOM 758 C CA . ILE A 1 96 ? 15.275 12.802 -28.977 1.00 46.22 96 ILE A CA 1
ATOM 759 C C . ILE A 1 96 ? 13.987 13.182 -28.234 1.00 46.22 96 ILE A C 1
ATOM 761 O O . ILE A 1 96 ? 12.936 13.422 -28.826 1.00 46.22 96 ILE A O 1
ATOM 765 N N . CYS A 1 97 ? 14.064 13.218 -26.903 1.00 45.62 97 CYS A N 1
ATOM 766 C CA . CYS A 1 97 ? 13.032 13.803 -26.051 1.00 45.62 97 CYS A CA 1
ATOM 767 C C . CYS A 1 97 ? 13.110 15.332 -26.155 1.00 45.62 97 CYS A C 1
ATOM 769 O O . CYS A 1 97 ? 13.850 15.974 -25.410 1.00 45.62 97 CYS A O 1
ATOM 771 N N . SER A 1 98 ? 12.342 15.924 -27.067 1.00 52.06 98 SER A N 1
ATOM 772 C CA . SER A 1 98 ? 12.153 17.375 -27.142 1.00 52.06 98 SER A CA 1
ATOM 773 C C . SER A 1 98 ? 11.376 17.860 -25.914 1.00 52.06 98 SER A C 1
ATOM 775 O O . SER A 1 98 ? 10.150 17.792 -25.864 1.00 52.06 98 SER A O 1
ATOM 777 N N . ILE A 1 99 ? 12.098 18.321 -24.892 1.00 62.28 99 ILE A N 1
ATOM 778 C CA . ILE A 1 99 ? 11.540 19.040 -23.742 1.00 62.28 99 ILE A CA 1
ATOM 779 C C . ILE A 1 99 ? 11.068 20.417 -24.240 1.00 62.28 99 ILE A C 1
ATOM 781 O O . ILE A 1 99 ? 11.913 21.203 -24.676 1.00 62.28 99 ILE A O 1
ATOM 785 N N . PRO A 1 100 ? 9.775 20.780 -24.153 1.00 58.38 100 PRO A N 1
ATOM 786 C CA . PRO A 1 100 ? 9.381 22.168 -24.347 1.00 58.38 100 PRO A CA 1
ATOM 787 C C . PRO A 1 100 ? 9.879 22.988 -23.147 1.00 58.38 100 PRO A C 1
ATOM 789 O O . PRO A 1 100 ? 9.426 22.808 -22.013 1.00 58.38 100 PRO A O 1
ATOM 792 N N . ARG A 1 101 ? 10.859 23.872 -23.382 1.00 56.34 101 ARG A N 1
ATOM 793 C CA . ARG A 1 101 ? 11.307 24.859 -22.391 1.00 56.34 101 ARG A CA 1
ATOM 794 C C . ARG A 1 101 ? 10.174 25.860 -22.155 1.00 56.34 101 ARG A C 1
ATOM 796 O O . ARG A 1 101 ? 9.601 26.388 -23.103 1.00 56.34 101 ARG A O 1
ATOM 803 N N . LYS A 1 102 ? 9.861 26.096 -20.877 1.00 52.19 102 LYS A N 1
ATOM 804 C CA . LYS A 1 102 ? 8.938 27.134 -20.402 1.00 52.19 102 LYS A CA 1
ATOM 805 C C . LYS A 1 102 ? 9.268 28.470 -21.076 1.00 52.19 102 LYS A C 1
ATOM 807 O O . LYS A 1 102 ? 10.387 28.956 -20.946 1.00 52.19 102 LYS A O 1
ATOM 812 N N . SER A 1 103 ? 8.282 29.047 -21.758 1.00 52.50 103 SER A N 1
ATOM 813 C CA . SER A 1 103 ? 8.309 30.441 -22.190 1.00 52.50 103 SER A CA 1
ATOM 814 C C . SER A 1 103 ? 8.409 31.336 -20.951 1.00 52.50 103 SER A C 1
ATOM 816 O O . SER A 1 103 ? 7.596 31.242 -20.031 1.00 52.50 103 SER A O 1
ATOM 818 N N . THR A 1 104 ? 9.457 32.150 -20.898 1.00 61.75 104 THR A N 1
ATOM 819 C CA . THR A 1 104 ? 9.617 33.247 -19.946 1.00 61.75 104 THR A CA 1
ATOM 820 C C . THR A 1 104 ? 8.660 34.369 -20.345 1.00 61.75 104 THR A C 1
ATOM 822 O O . THR A 1 104 ? 8.820 34.937 -21.426 1.00 61.75 104 THR A O 1
ATOM 825 N N . MET A 1 105 ? 7.683 34.700 -19.490 1.00 53.12 105 MET A N 1
ATOM 826 C CA . MET A 1 105 ? 6.930 35.955 -19.604 1.00 53.12 105 MET A CA 1
ATOM 827 C C . MET A 1 105 ? 7.925 37.116 -19.559 1.00 53.12 105 MET A C 1
ATOM 829 O O . MET A 1 105 ? 8.601 37.323 -18.552 1.00 53.12 105 MET A O 1
ATOM 833 N N . GLN A 1 106 ? 8.031 37.853 -20.660 1.00 59.06 106 GLN A N 1
ATOM 834 C CA . GLN A 1 106 ? 8.720 39.133 -20.681 1.00 59.06 106 GLN A CA 1
ATOM 835 C C . GLN A 1 106 ? 7.832 40.154 -19.960 1.00 59.06 106 GLN A C 1
ATOM 837 O O . GLN A 1 106 ? 6.726 40.442 -20.407 1.00 59.06 106 GLN A O 1
ATOM 842 N N . HIS A 1 107 ? 8.304 40.675 -18.828 1.00 50.31 107 HIS A N 1
ATOM 843 C CA . HIS A 1 107 ? 7.766 41.897 -18.242 1.00 50.31 107 HIS A CA 1
ATOM 844 C C . HIS A 1 107 ? 8.370 43.076 -19.011 1.00 50.31 107 HIS A C 1
ATOM 846 O O . HIS A 1 107 ? 9.563 43.350 -18.885 1.00 50.31 107 HIS A O 1
ATOM 852 N N . SER A 1 108 ? 7.572 43.753 -19.833 1.00 60.88 108 SER A N 1
ATOM 853 C CA . SER A 1 108 ? 7.948 45.043 -20.408 1.00 60.88 108 SER A CA 1
ATOM 854 C C . SER A 1 108 ? 7.779 46.136 -19.348 1.00 60.88 108 SER A C 1
ATOM 856 O O . SER A 1 108 ? 6.671 46.375 -18.871 1.00 60.88 108 SER A O 1
ATOM 858 N N . ASN A 1 109 ? 8.891 46.777 -18.986 1.00 56.38 109 ASN A N 1
ATOM 859 C CA . ASN A 1 109 ? 8.936 48.055 -18.275 1.00 56.38 109 ASN A CA 1
ATOM 860 C C . ASN A 1 109 ? 8.797 49.228 -19.263 1.00 56.38 109 ASN A C 1
ATOM 862 O O . ASN A 1 109 ? 9.012 49.045 -20.459 1.00 56.38 109 ASN A O 1
ATOM 866 N N . THR A 1 110 ? 8.575 50.428 -18.706 1.00 53.91 110 THR A N 1
ATOM 867 C CA . THR A 1 110 ? 8.463 51.786 -19.304 1.00 53.91 110 THR A CA 1
ATOM 868 C C . THR A 1 110 ? 7.090 52.135 -19.912 1.00 53.91 110 THR A C 1
ATOM 870 O O . THR A 1 110 ? 6.482 51.308 -20.571 1.00 53.91 110 THR A O 1
ATOM 873 N N . ALA A 1 111 ? 6.504 53.317 -19.670 1.00 53.62 111 ALA A N 1
ATOM 874 C CA . ALA A 1 111 ? 7.135 54.629 -19.512 1.00 53.62 111 ALA A CA 1
ATOM 875 C C . ALA A 1 111 ? 6.418 55.577 -18.521 1.00 53.62 111 ALA A C 1
ATOM 877 O O . ALA A 1 111 ? 5.197 55.570 -18.392 1.00 53.62 111 ALA A O 1
ATOM 878 N N . TYR A 1 112 ? 7.219 56.426 -17.868 1.00 48.84 112 TYR A N 1
ATOM 879 C CA . TYR A 1 112 ? 6.808 57.736 -17.359 1.00 48.84 112 TYR A CA 1
ATOM 880 C C . TYR A 1 112 ? 6.520 58.658 -18.554 1.00 48.84 112 TYR A C 1
ATOM 882 O O . TYR A 1 112 ? 7.364 58.764 -19.444 1.00 48.84 112 TYR A O 1
ATOM 890 N N . SER A 1 113 ? 5.401 59.378 -18.523 1.00 55.56 113 SER A N 1
ATOM 891 C CA . SER A 1 113 ? 5.202 60.600 -19.307 1.00 55.56 113 SER A CA 1
ATOM 892 C C . SER A 1 113 ? 4.668 61.684 -18.378 1.00 55.56 113 SER A C 1
ATOM 894 O O . SER A 1 113 ? 3.710 61.454 -17.644 1.00 55.56 113 SER A O 1
ATOM 896 N N . ASN A 1 114 ? 5.368 62.818 -18.385 1.00 55.09 114 ASN A N 1
ATOM 897 C CA . ASN A 1 114 ? 4.972 64.069 -17.752 1.00 55.09 114 ASN A CA 1
ATOM 898 C C . ASN A 1 114 ? 3.753 64.655 -18.471 1.00 55.09 114 ASN A C 1
ATOM 900 O O . ASN A 1 114 ? 3.760 64.680 -19.702 1.00 55.09 114 ASN A O 1
ATOM 904 N N . ASP A 1 115 ? 2.812 65.187 -17.696 1.00 55.28 115 ASP A N 1
ATOM 905 C CA . ASP A 1 115 ? 2.097 66.437 -17.983 1.00 55.28 115 ASP A CA 1
ATOM 906 C C . ASP A 1 115 ? 1.804 67.128 -16.640 1.00 55.28 115 ASP A C 1
ATOM 908 O O . ASP A 1 115 ? 1.294 66.434 -15.724 1.00 55.28 115 ASP A O 1
#

InterPro domains:
  IPR035225 Protein of unknown function DUF5338 [PF17273] (10-59)